Protein AF-A0A973JEE7-F1 (afdb_monomer_lite)

Foldseek 3Di:
DDWDWDWDDPPPKIKIWIWDAPDVNQKIWIWIAIRLRKIKIWIWGNPDVQKIWIWIWIDDRPGDIDTPFTWIWRDDPPDPIDIDTPPDDDDPVRVVLVVCVVPDDDDPPDDPDPPDPDDD

Sequence (120 aa):
MLWTVLDISDGTAFWRVRTQLIDGLKSLMTHSVESDGSEEIIHQTEISPQCWHTIRTLKQAGKSWAVVMNNVTNDQPGQPVGNHNFCGNWSLVQMKAFGDIGQDRTWPSGPAQLTGRSGL

Structure (mmCIF, N/CA/C/O backbone):
data_AF-A0A973JEE7-F1
#
_entry.id   AF-A0A973JEE7-F1
#
loop_
_atom_site.group_PDB
_atom_site.id
_atom_site.type_symbol
_atom_site.label_atom_id
_atom_site.label_alt_id
_atom_site.label_comp_id
_atom_site.label_asym_id
_atom_site.label_entity_id
_atom_site.label_seq_id
_atom_site.pdbx_PDB_ins_code
_atom_site.Cartn_x
_atom_site.Cartn_y
_atom_site.Cartn_z
_atom_site.occupancy
_atom_site.B_iso_or_equiv
_atom_site.auth_seq_id
_atom_site.auth_comp_id
_atom_site.auth_asym_id
_atom_site.auth_atom_id
_atom_site.pdbx_PDB_model_num
ATOM 1 N N . MET A 1 1 ? 2.039 -18.180 2.266 1.00 62.41 1 MET A N 1
ATOM 2 C CA . MET A 1 1 ? 1.810 -16.721 2.231 1.00 62.41 1 MET A CA 1
ATOM 3 C C . MET A 1 1 ? 1.955 -16.204 3.655 1.00 62.41 1 MET A C 1
ATOM 5 O O . MET A 1 1 ? 1.245 -16.712 4.512 1.00 62.41 1 MET A O 1
ATOM 9 N N . LEU A 1 2 ? 2.924 -15.324 3.928 1.00 80.50 2 LEU A N 1
ATOM 10 C CA . LEU A 1 2 ? 3.269 -14.881 5.286 1.00 80.50 2 LEU A CA 1
ATOM 11 C C . LEU A 1 2 ? 2.956 -13.389 5.440 1.00 80.50 2 LEU A C 1
ATOM 13 O O . LEU A 1 2 ? 3.333 -12.596 4.581 1.00 80.50 2 LEU A O 1
ATOM 17 N N . TRP A 1 3 ? 2.283 -13.038 6.531 1.00 88.31 3 TRP A N 1
ATOM 18 C CA . TRP A 1 3 ? 2.053 -11.658 6.946 1.00 88.31 3 TRP A CA 1
ATOM 19 C C . TRP A 1 3 ? 2.930 -11.346 8.150 1.00 88.31 3 TRP A C 1
ATOM 21 O O . TRP A 1 3 ? 2.968 -12.125 9.102 1.00 88.31 3 TRP A O 1
ATOM 31 N N . THR A 1 4 ? 3.573 -10.186 8.130 1.00 93.75 4 THR A N 1
ATOM 32 C CA . THR A 1 4 ? 4.130 -9.580 9.339 1.00 93.75 4 THR A CA 1
ATOM 33 C C . THR A 1 4 ? 3.036 -8.743 9.983 1.00 93.75 4 THR A C 1
ATOM 35 O O . THR A 1 4 ? 2.390 -7.951 9.300 1.00 93.75 4 THR A O 1
ATOM 38 N N . VAL A 1 5 ? 2.803 -8.927 11.281 1.00 95.88 5 VAL A N 1
ATOM 39 C CA . VAL A 1 5 ? 1.768 -8.202 12.028 1.00 95.88 5 VAL A CA 1
ATOM 40 C C . VAL A 1 5 ? 2.427 -7.425 13.158 1.00 95.88 5 VAL A C 1
ATOM 42 O O . VAL A 1 5 ? 3.229 -7.984 13.904 1.00 95.88 5 VAL A O 1
ATOM 45 N N . LEU A 1 6 ? 2.077 -6.147 13.273 1.00 96.56 6 LEU A N 1
ATOM 46 C CA . LEU A 1 6 ? 2.504 -5.249 14.335 1.00 96.56 6 LEU A CA 1
ATOM 47 C C . LEU A 1 6 ? 1.269 -4.607 14.969 1.00 96.56 6 LEU A C 1
ATOM 49 O O . LEU A 1 6 ? 0.487 -3.949 14.284 1.00 96.56 6 LEU A O 1
ATOM 53 N N . ASP A 1 7 ? 1.126 -4.784 16.279 1.00 96.25 7 ASP A N 1
ATOM 54 C CA . ASP A 1 7 ? 0.115 -4.104 17.084 1.00 96.25 7 ASP A CA 1
ATOM 55 C C . ASP A 1 7 ? 0.773 -2.925 17.813 1.00 96.25 7 ASP A C 1
ATOM 57 O O . ASP A 1 7 ? 1.786 -3.088 18.494 1.00 96.25 7 ASP A O 1
ATOM 61 N N . ILE A 1 8 ? 0.207 -1.732 17.645 1.00 95.19 8 ILE A N 1
ATOM 62 C CA . ILE A 1 8 ? 0.674 -0.468 18.220 1.00 95.19 8 ILE A CA 1
ATOM 63 C C . ILE A 1 8 ? -0.455 0.081 19.091 1.00 95.19 8 ILE A C 1
ATOM 65 O O . ILE A 1 8 ? -1.613 0.068 18.681 1.00 95.19 8 ILE A O 1
ATOM 69 N N . SER A 1 9 ? -0.147 0.583 20.282 1.00 94.81 9 SER A N 1
ATOM 70 C CA . SER A 1 9 ? -1.115 1.299 21.117 1.00 94.81 9 SER A CA 1
ATOM 71 C C . SER A 1 9 ? -0.414 2.380 21.923 1.00 94.81 9 SER A C 1
ATOM 73 O O . SER A 1 9 ? 0.738 2.212 22.322 1.00 94.81 9 SER A O 1
ATOM 75 N N . ASP A 1 10 ? -1.126 3.473 22.173 1.00 93.38 10 ASP A N 1
ATOM 76 C CA . ASP A 1 10 ? -0.712 4.555 23.070 1.00 93.38 10 ASP A CA 1
ATOM 77 C C . ASP A 1 10 ? -1.490 4.545 24.406 1.00 93.38 10 ASP A C 1
ATOM 79 O O . ASP A 1 10 ? -1.385 5.477 25.201 1.00 93.38 10 ASP A O 1
ATOM 83 N N . GLY A 1 11 ? -2.282 3.493 24.661 1.00 91.38 11 GLY A N 1
ATOM 84 C CA . GLY A 1 11 ? -3.159 3.368 25.829 1.00 91.38 11 GLY A CA 1
ATOM 85 C C . GLY A 1 11 ? -4.557 3.973 25.656 1.00 91.38 11 GLY A C 1
ATOM 86 O O . GLY A 1 11 ? -5.437 3.670 26.458 1.00 91.38 11 GLY A O 1
ATOM 87 N N . THR A 1 12 ? -4.789 4.773 24.611 1.00 92.19 12 THR A N 1
ATOM 88 C CA . THR A 1 12 ? -6.099 5.366 24.281 1.00 92.19 12 THR A CA 1
ATOM 89 C C . THR A 1 12 ? -6.644 4.816 22.965 1.00 92.19 12 THR A C 1
ATOM 91 O O . THR A 1 12 ? -7.821 4.476 22.868 1.00 92.19 12 THR A O 1
ATOM 94 N N . ALA A 1 13 ? -5.777 4.690 21.967 1.00 91.44 13 ALA A N 1
ATOM 95 C CA . ALA A 1 13 ? -6.059 4.125 20.661 1.00 91.44 13 ALA A CA 1
ATOM 96 C C . ALA A 1 13 ? -5.168 2.905 20.394 1.00 91.44 13 ALA A C 1
ATOM 98 O O . ALA A 1 13 ? -4.176 2.638 21.086 1.00 91.44 13 ALA A O 1
ATOM 99 N N . PHE A 1 14 ? -5.546 2.135 19.380 1.00 94.12 14 PHE A N 1
ATOM 100 C CA . PHE A 1 14 ? -4.724 1.048 18.870 1.00 94.12 14 PHE A CA 1
ATOM 101 C C . PHE A 1 14 ? -4.722 1.048 17.347 1.00 94.12 14 PHE A C 1
ATOM 103 O O . PHE A 1 14 ? -5.698 1.436 16.705 1.00 94.12 14 PHE A O 1
ATOM 110 N N . TRP A 1 15 ? -3.630 0.540 16.791 1.00 94.81 15 TRP A N 1
ATOM 111 C CA . TRP A 1 15 ? -3.450 0.297 15.372 1.00 94.81 15 TRP A CA 1
ATOM 112 C C . TRP A 1 15 ? -2.920 -1.112 15.189 1.00 94.81 15 TRP A C 1
ATOM 114 O O . TRP A 1 15 ? -1.939 -1.506 15.817 1.00 94.81 15 TRP A O 1
ATOM 124 N N . ARG A 1 16 ? -3.544 -1.870 14.296 1.00 96.38 16 ARG A N 1
ATOM 125 C CA . ARG A 1 16 ? -3.003 -3.140 13.820 1.00 96.38 16 ARG A CA 1
ATOM 126 C C . ARG A 1 16 ? -2.525 -2.954 12.399 1.00 96.38 16 ARG A C 1
ATOM 128 O O . ARG A 1 16 ? -3.341 -2.739 11.507 1.00 96.38 16 ARG A O 1
ATOM 135 N N . VAL A 1 17 ? -1.223 -3.082 12.189 1.00 95.94 17 VAL A N 1
ATOM 136 C CA . VAL A 1 17 ? -0.592 -2.993 10.875 1.00 95.94 17 VAL A CA 1
ATOM 137 C C . VAL A 1 17 ? -0.192 -4.391 10.430 1.00 95.94 17 VAL A C 1
ATOM 139 O O . VAL A 1 17 ? 0.495 -5.120 11.142 1.00 95.94 17 VAL A O 1
ATOM 142 N N . ARG A 1 18 ? -0.638 -4.781 9.241 1.00 96.31 18 ARG A N 1
ATOM 143 C CA . ARG A 1 18 ? -0.268 -6.033 8.587 1.00 96.31 18 ARG A CA 1
ATOM 144 C C . ARG A 1 18 ? 0.480 -5.700 7.315 1.00 96.31 18 ARG A C 1
ATOM 146 O O . ARG A 1 18 ? -0.022 -4.936 6.499 1.00 96.31 18 ARG A O 1
ATOM 153 N N . THR A 1 19 ? 1.638 -6.306 7.123 1.00 94.25 19 THR A N 1
ATOM 154 C CA . THR A 1 19 ? 2.458 -6.098 5.935 1.00 94.25 19 THR A CA 1
ATOM 155 C C . THR A 1 19 ? 2.739 -7.428 5.258 1.00 94.25 19 THR A C 1
ATOM 157 O O . THR A 1 19 ? 3.099 -8.409 5.912 1.00 94.25 19 THR A O 1
ATOM 160 N N . GLN A 1 20 ? 2.595 -7.453 3.940 1.00 93.44 20 GLN A N 1
ATOM 161 C CA . GLN A 1 20 ? 2.895 -8.598 3.101 1.00 93.44 20 GLN A CA 1
ATOM 162 C C . GLN A 1 20 ? 3.822 -8.185 1.966 1.00 93.44 20 GLN A C 1
ATOM 164 O O . GLN A 1 20 ? 3.510 -7.280 1.198 1.00 93.44 20 GLN A O 1
ATOM 169 N N . LEU A 1 21 ? 4.926 -8.913 1.829 1.00 89.94 21 LEU A N 1
ATOM 170 C CA . LEU A 1 21 ? 5.791 -8.863 0.656 1.00 89.94 21 LEU A CA 1
ATOM 171 C C . LEU A 1 21 ? 5.413 -10.002 -0.294 1.00 89.94 21 LEU A C 1
ATOM 173 O O . LEU A 1 21 ? 5.209 -11.142 0.132 1.00 89.94 21 LEU A O 1
ATOM 177 N N . ILE A 1 22 ? 5.313 -9.684 -1.578 1.00 86.06 22 ILE A N 1
ATOM 178 C CA . ILE A 1 22 ? 4.905 -10.586 -2.655 1.00 86.06 22 ILE A CA 1
ATOM 179 C C . ILE A 1 22 ? 5.938 -10.466 -3.789 1.00 86.06 22 ILE A C 1
ATOM 181 O O . ILE A 1 22 ? 6.660 -9.469 -3.889 1.00 86.06 22 ILE A O 1
ATOM 185 N N . ASP A 1 23 ? 6.064 -11.517 -4.600 1.00 83.69 23 ASP A N 1
ATOM 186 C CA . ASP A 1 23 ? 6.857 -11.530 -5.837 1.00 83.69 23 ASP A CA 1
ATOM 187 C C . ASP A 1 23 ? 8.318 -11.081 -5.678 1.00 83.69 23 ASP A C 1
ATOM 189 O O . ASP A 1 23 ? 8.854 -10.325 -6.485 1.00 83.69 23 ASP A O 1
ATOM 193 N N . GLY A 1 24 ? 8.989 -11.537 -4.616 1.00 80.44 24 GLY A N 1
ATOM 194 C CA . GLY A 1 24 ? 10.415 -11.259 -4.418 1.00 80.44 24 GLY A CA 1
ATOM 195 C C . GLY A 1 24 ? 10.723 -9.773 -4.207 1.00 80.44 24 GLY A C 1
ATOM 196 O O . GLY A 1 24 ? 11.704 -9.282 -4.754 1.00 80.44 24 GLY A O 1
ATOM 197 N N . LEU A 1 25 ? 9.900 -9.087 -3.400 1.00 81.81 25 LEU A N 1
ATOM 198 C CA . LEU A 1 25 ? 9.974 -7.650 -3.066 1.00 81.81 25 LEU A CA 1
ATOM 199 C C . LEU A 1 25 ? 9.432 -6.703 -4.143 1.00 81.81 25 LEU A C 1
ATOM 201 O O . LEU A 1 25 ? 9.484 -5.489 -3.966 1.00 81.81 25 LEU A O 1
ATOM 205 N N . LYS A 1 26 ? 8.871 -7.240 -5.229 1.00 88.00 26 LYS A N 1
ATOM 206 C CA . LYS A 1 26 ? 8.265 -6.437 -6.297 1.00 88.00 26 LYS A CA 1
ATOM 207 C C . LYS A 1 26 ? 6.835 -6.020 -6.015 1.00 88.00 26 LYS A C 1
ATOM 209 O O . LYS A 1 26 ? 6.292 -5.194 -6.736 1.00 88.00 26 LYS A O 1
ATOM 214 N N . SER A 1 27 ? 6.207 -6.560 -4.978 1.00 90.69 27 SER A N 1
ATOM 215 C CA . SER A 1 27 ? 4.919 -6.063 -4.522 1.00 90.69 27 SER A CA 1
ATOM 216 C C . SER A 1 27 ? 4.830 -6.081 -3.000 1.00 90.69 27 SER A C 1
ATOM 218 O O . SER A 1 27 ? 5.345 -6.980 -2.333 1.00 90.69 27 SER A O 1
ATOM 220 N N . LEU A 1 28 ? 4.206 -5.046 -2.451 1.00 93.62 28 LEU A N 1
ATOM 221 C CA . LEU A 1 28 ? 4.042 -4.802 -1.026 1.00 93.62 28 LEU A CA 1
ATOM 222 C C . LEU A 1 28 ? 2.590 -4.419 -0.763 1.00 93.62 28 LEU A C 1
ATOM 224 O O . LEU A 1 28 ? 2.071 -3.491 -1.379 1.00 93.62 28 LEU A O 1
ATOM 228 N N . MET A 1 29 ? 1.949 -5.091 0.184 1.00 95.19 29 MET A N 1
ATOM 229 C CA . MET A 1 29 ? 0.642 -4.698 0.695 1.00 95.19 29 MET A CA 1
ATOM 230 C C . MET A 1 29 ? 0.748 -4.386 2.182 1.00 95.19 29 MET A C 1
ATOM 232 O O . MET A 1 29 ? 1.212 -5.218 2.959 1.00 95.19 29 MET A O 1
ATOM 236 N N . THR A 1 30 ? 0.278 -3.210 2.577 1.00 96.00 30 THR A N 1
ATOM 237 C CA . THR A 1 30 ? 0.116 -2.814 3.975 1.00 96.00 30 THR A CA 1
ATOM 238 C C . THR A 1 30 ? -1.366 -2.612 4.253 1.00 96.00 30 THR A C 1
ATOM 240 O O . THR A 1 30 ? -2.026 -1.882 3.522 1.00 96.00 30 THR A O 1
ATOM 243 N N . HIS A 1 31 ? -1.887 -3.245 5.301 1.00 96.56 31 HIS A N 1
ATOM 244 C CA . HIS A 1 31 ? -3.249 -3.068 5.806 1.00 96.56 31 HIS A CA 1
ATOM 245 C C . HIS A 1 31 ? -3.188 -2.580 7.248 1.00 96.56 31 HIS A C 1
ATOM 247 O O . HIS A 1 31 ? -2.706 -3.304 8.120 1.00 96.56 31 HIS A O 1
ATOM 253 N N . SER A 1 32 ? -3.675 -1.373 7.502 1.00 96.44 32 SER A N 1
ATOM 254 C CA . SER A 1 32 ? -3.829 -0.817 8.842 1.00 96.44 32 SER A CA 1
ATOM 255 C C . SER A 1 32 ? -5.300 -0.812 9.256 1.00 96.44 32 SER A C 1
ATOM 257 O O . SER A 1 32 ? -6.196 -0.561 8.451 1.00 96.44 32 SER A O 1
ATOM 259 N N . VAL A 1 33 ? -5.544 -1.122 10.529 1.00 96.44 33 VAL A N 1
ATOM 260 C CA . VAL A 1 33 ? -6.858 -1.044 11.177 1.00 96.44 33 VAL A CA 1
ATOM 261 C C . VAL A 1 33 ? -6.714 -0.225 12.446 1.00 96.44 33 VAL A C 1
ATOM 263 O O . VAL A 1 33 ? -5.857 -0.541 13.272 1.00 96.44 33 VAL A O 1
ATOM 266 N N . GLU A 1 34 ? -7.552 0.791 12.599 1.00 96.00 34 GLU A N 1
ATOM 267 C CA . GLU A 1 34 ? -7.572 1.691 13.751 1.00 96.00 34 GLU A CA 1
ATOM 268 C C . GLU A 1 34 ? -8.654 1.293 14.765 1.00 96.00 34 GLU A C 1
ATOM 270 O O . GLU A 1 34 ? -9.592 0.548 14.460 1.00 96.00 34 GLU A O 1
ATOM 275 N N . SER A 1 35 ? -8.547 1.812 15.988 1.00 95.12 35 SER A N 1
ATOM 276 C CA . SER A 1 35 ? -9.473 1.509 17.083 1.00 95.12 35 SER A CA 1
ATOM 277 C C . SER A 1 35 ? -10.912 1.973 16.861 1.00 95.12 35 SER A C 1
ATOM 279 O O . SER A 1 35 ? -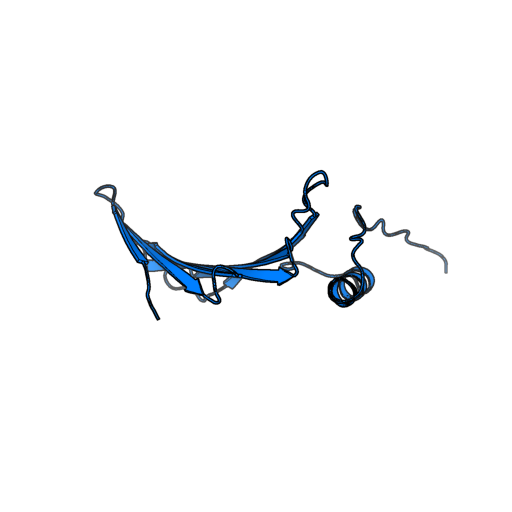11.828 1.414 17.459 1.00 95.12 35 SER A O 1
ATOM 281 N N . ASP A 1 36 ? -11.125 2.977 16.011 1.00 94.25 36 ASP A N 1
ATOM 282 C CA . ASP A 1 36 ? -12.457 3.456 15.625 1.00 94.25 36 ASP A CA 1
ATOM 283 C C . ASP A 1 36 ? -13.121 2.573 14.546 1.00 94.25 36 ASP A C 1
ATOM 285 O O . ASP A 1 36 ? -14.282 2.785 14.195 1.00 94.25 36 ASP A O 1
ATOM 289 N N . GLY A 1 37 ? -12.404 1.566 14.031 1.00 92.88 37 GLY A N 1
ATOM 290 C CA . GLY A 1 37 ? -12.847 0.690 12.949 1.00 92.88 37 GLY A CA 1
ATOM 291 C C . GLY A 1 37 ? -12.576 1.235 11.545 1.00 92.88 37 GLY A C 1
ATOM 292 O O . GLY A 1 37 ? -13.037 0.633 10.571 1.00 92.88 37 GLY A O 1
ATOM 293 N N . SER A 1 38 ? -11.854 2.352 11.424 1.00 93.69 38 SER A N 1
ATOM 294 C CA . SER A 1 38 ? -11.306 2.819 10.156 1.00 93.69 38 SER A CA 1
ATOM 295 C C . SER A 1 38 ? -10.184 1.888 9.689 1.00 93.69 38 SER A C 1
ATOM 297 O O . SER A 1 38 ? -9.455 1.291 10.484 1.00 93.69 38 SER A O 1
ATOM 299 N N . GLU A 1 39 ? -10.066 1.730 8.377 1.00 97.06 39 GLU A N 1
ATOM 300 C CA . GLU A 1 39 ? -9.110 0.825 7.752 1.00 97.06 39 GLU A CA 1
ATOM 301 C C . GLU A 1 39 ? -8.469 1.472 6.528 1.00 97.06 39 GLU A C 1
ATOM 303 O O . GLU A 1 39 ? -9.124 2.191 5.769 1.00 97.06 39 GLU A O 1
ATOM 308 N N . GLU A 1 40 ? -7.206 1.151 6.284 1.00 95.81 40 GLU A N 1
ATOM 309 C CA . GLU A 1 40 ? -6.479 1.575 5.097 1.00 95.81 40 GLU A CA 1
ATOM 310 C C . GLU A 1 40 ? -5.690 0.410 4.508 1.00 95.81 40 GLU A C 1
ATOM 312 O O . GLU A 1 40 ? -5.061 -0.367 5.223 1.00 95.81 40 GLU A O 1
ATOM 317 N N . ILE A 1 41 ? -5.713 0.298 3.181 1.00 95.94 41 ILE A N 1
ATOM 318 C CA . ILE A 1 41 ? -4.872 -0.637 2.439 1.00 95.94 41 ILE A CA 1
ATOM 319 C C . ILE A 1 41 ? -4.046 0.156 1.434 1.00 95.94 41 ILE A C 1
ATOM 321 O O . ILE A 1 41 ? -4.597 0.848 0.573 1.00 95.94 41 ILE A O 1
ATOM 325 N N . ILE A 1 42 ? -2.728 0.016 1.528 1.00 94.94 42 ILE A N 1
ATOM 326 C CA . ILE A 1 42 ? -1.760 0.507 0.552 1.00 94.94 42 ILE A CA 1
ATOM 327 C C . ILE A 1 42 ? -1.192 -0.703 -0.181 1.00 94.94 42 ILE A C 1
ATOM 329 O O . ILE A 1 42 ? -0.597 -1.582 0.439 1.00 94.94 42 ILE A O 1
ATOM 333 N N . HIS A 1 43 ? -1.357 -0.744 -1.498 1.00 94.94 43 HIS A N 1
ATOM 334 C CA . HIS A 1 43 ? -0.769 -1.760 -2.363 1.00 94.94 43 HIS A CA 1
ATOM 335 C C . HIS A 1 43 ? 0.207 -1.100 -3.327 1.00 94.94 43 HIS A C 1
ATOM 337 O O . HIS A 1 43 ? -0.163 -0.191 -4.066 1.00 94.94 43 HIS A O 1
ATOM 343 N N . GLN A 1 44 ? 1.456 -1.551 -3.301 1.00 93.56 44 GLN A N 1
ATOM 344 C CA . GLN A 1 44 ? 2.529 -1.087 -4.167 1.00 93.56 44 GLN A CA 1
ATOM 345 C C . GLN A 1 44 ? 3.033 -2.247 -5.017 1.00 93.56 44 GLN A C 1
ATOM 347 O O . GLN A 1 44 ? 3.229 -3.348 -4.507 1.00 93.56 44 GLN A O 1
ATOM 352 N N . THR A 1 45 ? 3.240 -2.010 -6.307 1.00 93.75 45 THR A N 1
ATOM 353 C CA . THR A 1 45 ? 3.729 -3.016 -7.253 1.00 93.75 45 THR A CA 1
ATOM 354 C C . THR A 1 45 ? 4.728 -2.383 -8.211 1.00 93.75 45 THR A C 1
ATOM 356 O O . THR A 1 45 ? 4.441 -1.351 -8.813 1.00 93.75 45 THR A O 1
ATOM 359 N N . GLU A 1 46 ? 5.895 -2.998 -8.365 1.00 90.75 46 GLU A N 1
ATOM 360 C CA . GLU A 1 46 ? 6.867 -2.653 -9.395 1.00 90.75 46 GLU A CA 1
ATOM 361 C C . GLU A 1 46 ? 6.328 -3.127 -10.750 1.00 90.75 46 GLU A C 1
ATOM 363 O O . GLU A 1 46 ? 6.203 -4.326 -11.001 1.00 90.75 46 GLU A O 1
ATOM 368 N N . ILE A 1 47 ? 5.987 -2.183 -11.626 1.00 88.19 47 ILE A N 1
ATOM 369 C CA . ILE A 1 47 ? 5.448 -2.473 -12.966 1.00 88.19 47 ILE A CA 1
ATOM 370 C C . ILE A 1 47 ? 6.544 -2.502 -14.038 1.00 88.19 47 ILE A C 1
ATOM 372 O O . ILE A 1 47 ? 6.402 -3.155 -15.069 1.00 88.19 47 ILE A O 1
ATOM 376 N N . SER A 1 48 ? 7.662 -1.829 -13.778 1.00 85.25 48 SER A N 1
ATOM 377 C CA . SER A 1 48 ? 8.914 -1.914 -14.531 1.00 85.25 48 SER A CA 1
ATOM 378 C C . SER A 1 48 ? 10.062 -1.496 -13.605 1.00 85.25 48 SER A C 1
ATOM 380 O O . SER A 1 48 ? 9.784 -0.889 -12.572 1.00 85.25 48 SER A O 1
ATOM 382 N N . PRO A 1 49 ? 11.341 -1.756 -13.942 1.00 85.31 49 PRO A N 1
ATOM 383 C CA . PRO A 1 49 ? 12.457 -1.343 -13.092 1.00 85.31 49 PRO A CA 1
ATOM 384 C C . PRO A 1 49 ? 12.341 0.132 -12.691 1.00 85.31 49 PRO A C 1
ATOM 386 O O . PRO A 1 49 ? 12.196 0.980 -13.572 1.00 85.31 49 PRO A O 1
ATOM 389 N N . GLN A 1 50 ? 12.386 0.409 -11.382 1.00 82.88 50 GLN A N 1
ATOM 390 C CA . GLN A 1 50 ? 12.283 1.763 -10.797 1.00 82.88 50 GLN A CA 1
ATOM 391 C C . GLN A 1 50 ? 10.928 2.471 -11.003 1.00 82.88 50 GLN A C 1
ATOM 393 O O . GLN A 1 50 ? 10.796 3.657 -10.702 1.00 82.88 50 GLN A O 1
ATOM 398 N N . CYS A 1 51 ? 9.903 1.754 -11.468 1.00 84.75 51 CYS A N 1
ATOM 399 C CA . CYS A 1 51 ? 8.561 2.279 -11.683 1.00 84.75 51 CYS A CA 1
ATOM 400 C C . CYS A 1 51 ? 7.546 1.530 -10.819 1.00 84.75 51 CYS A C 1
ATOM 402 O O . CYS A 1 51 ? 7.342 0.323 -10.970 1.00 84.75 51 CYS A O 1
ATOM 404 N N . TRP A 1 52 ? 6.888 2.263 -9.929 1.00 89.06 52 TRP A N 1
ATOM 405 C CA . TRP A 1 52 ? 6.006 1.720 -8.907 1.00 89.06 52 TRP A CA 1
ATOM 406 C C . TRP A 1 52 ? 4.588 2.231 -9.088 1.00 89.06 52 TRP A C 1
ATOM 408 O O . TRP A 1 52 ? 4.336 3.434 -9.055 1.00 89.06 52 TRP A O 1
ATOM 418 N N . HIS A 1 53 ? 3.643 1.309 -9.208 1.00 91.00 53 HIS A N 1
ATOM 419 C CA . HIS A 1 53 ? 2.222 1.591 -9.096 1.00 91.00 53 HIS A CA 1
ATOM 420 C C . HIS A 1 53 ? 1.798 1.477 -7.632 1.00 91.00 53 HIS A C 1
ATOM 422 O O . HIS A 1 53 ? 2.055 0.462 -6.996 1.00 91.00 53 HIS A O 1
ATOM 428 N N . THR A 1 54 ? 1.184 2.519 -7.082 1.00 91.38 54 THR A N 1
ATOM 429 C CA . THR A 1 54 ? 0.718 2.596 -5.694 1.00 91.38 54 THR A CA 1
ATOM 430 C C . THR A 1 54 ? -0.772 2.913 -5.664 1.00 91.38 54 THR A C 1
ATOM 432 O O . THR A 1 54 ? -1.196 3.961 -6.144 1.00 91.38 54 THR A O 1
ATOM 435 N N . ILE A 1 55 ? -1.570 2.045 -5.051 1.00 93.75 55 ILE A N 1
ATOM 436 C CA . ILE A 1 55 ? -2.986 2.280 -4.767 1.00 93.75 55 ILE A CA 1
ATOM 437 C C . ILE A 1 55 ? -3.157 2.403 -3.256 1.00 93.75 55 ILE A C 1
ATOM 439 O O . ILE A 1 55 ? -2.699 1.547 -2.504 1.00 93.75 55 ILE A O 1
ATOM 443 N N . ARG A 1 56 ? -3.860 3.444 -2.813 1.00 92.94 56 ARG A N 1
ATOM 444 C CA . ARG A 1 56 ? -4.297 3.626 -1.428 1.00 92.94 56 ARG A CA 1
ATOM 445 C C . ARG A 1 56 ? -5.814 3.617 -1.389 1.00 92.94 56 ARG A C 1
ATOM 447 O O . ARG A 1 56 ? -6.470 4.441 -2.032 1.00 92.94 56 ARG A O 1
ATOM 454 N N . THR A 1 57 ? -6.361 2.704 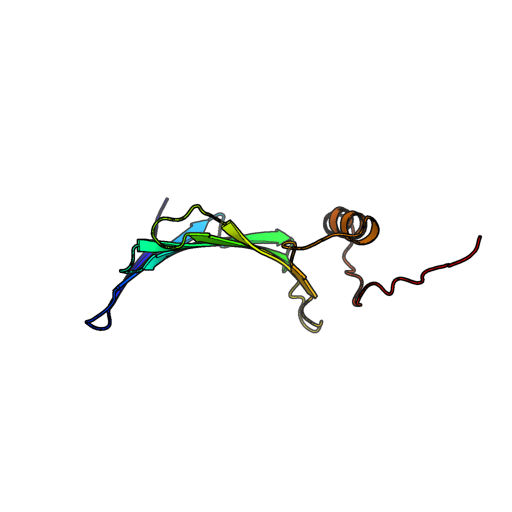-0.606 1.00 92.81 57 THR A N 1
ATOM 455 C CA . THR A 1 57 ? -7.793 2.600 -0.336 1.00 92.81 57 THR A CA 1
ATOM 456 C C . THR A 1 57 ? -8.053 2.837 1.137 1.00 92.81 57 THR A C 1
ATOM 458 O O . THR A 1 57 ? -7.306 2.362 1.985 1.00 92.81 57 THR A O 1
ATOM 461 N N . LEU A 1 58 ? -9.100 3.596 1.431 1.00 93.00 58 LEU A N 1
ATOM 462 C CA . LEU A 1 58 ? -9.490 3.978 2.779 1.00 93.00 58 LEU A CA 1
ATOM 463 C C . LEU A 1 58 ? -10.949 3.595 3.000 1.00 93.00 58 LEU A C 1
ATOM 465 O O . LEU A 1 58 ? -11.796 3.819 2.134 1.00 93.00 58 LEU A O 1
ATOM 469 N N . LYS A 1 59 ? -11.252 3.087 4.184 1.00 93.25 59 LYS A N 1
ATOM 470 C CA . LYS A 1 59 ? -12.603 2.914 4.697 1.00 93.25 59 LYS A CA 1
ATOM 471 C C . LYS A 1 59 ? -12.682 3.612 6.040 1.00 93.25 59 LYS A C 1
ATOM 473 O O . LYS A 1 59 ? -12.035 3.212 6.996 1.00 93.25 59 LYS A O 1
ATOM 478 N N . GLN A 1 60 ? -13.499 4.652 6.113 1.00 91.19 60 GLN A N 1
ATOM 479 C CA . GLN A 1 60 ? -13.833 5.271 7.393 1.00 91.19 60 GLN A CA 1
ATOM 480 C C . GLN A 1 60 ? -14.843 4.394 8.140 1.00 91.19 60 GLN A C 1
ATOM 482 O O . GLN A 1 60 ? -15.640 3.693 7.505 1.00 91.19 60 GLN A O 1
ATOM 487 N N . ALA A 1 61 ? -14.849 4.466 9.471 1.00 92.88 61 ALA A N 1
ATOM 488 C CA . ALA A 1 61 ? -15.806 3.757 10.315 1.00 92.88 61 ALA A CA 1
ATOM 489 C C . ALA A 1 61 ? -17.258 3.913 9.812 1.00 92.88 61 ALA A C 1
ATOM 491 O O . ALA A 1 61 ? -17.753 5.019 9.585 1.00 92.88 61 ALA A O 1
ATOM 492 N N . GLY A 1 62 ? -17.937 2.783 9.585 1.00 88.12 62 GLY A N 1
ATOM 493 C CA . GLY A 1 62 ? -19.320 2.746 9.093 1.00 88.12 62 GLY A CA 1
ATOM 494 C C . GLY A 1 62 ? -19.527 3.181 7.634 1.00 88.12 62 GLY A C 1
ATOM 495 O O . GLY A 1 62 ? -20.671 3.272 7.192 1.00 88.12 62 GLY A O 1
ATOM 496 N N . LYS A 1 63 ? -18.460 3.445 6.869 1.00 91.56 63 LYS A N 1
ATOM 497 C CA . LYS A 1 63 ? -18.534 3.827 5.450 1.00 91.56 63 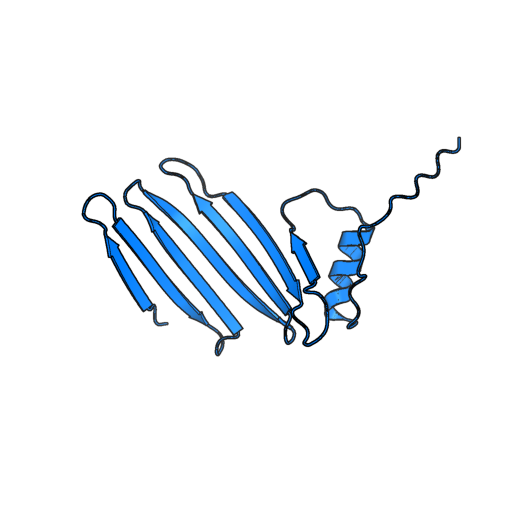LYS A CA 1
ATOM 498 C C . LYS A 1 63 ? -18.044 2.709 4.528 1.00 91.56 63 LYS A C 1
ATOM 500 O O . LYS A 1 63 ? -17.550 1.671 4.964 1.00 91.56 63 LYS A O 1
ATOM 505 N N . SER A 1 64 ? -18.219 2.928 3.227 1.00 90.31 64 SER A N 1
ATOM 506 C CA . SER A 1 64 ? -17.663 2.067 2.180 1.00 90.31 64 SER A CA 1
ATOM 507 C C . SER A 1 64 ? -16.191 2.388 1.919 1.00 90.31 64 SER A C 1
ATOM 509 O O . SER A 1 64 ? -15.719 3.480 2.237 1.00 90.31 64 SER A O 1
ATOM 511 N N . TRP A 1 65 ? -15.484 1.438 1.310 1.00 91.75 65 TRP A N 1
ATOM 512 C CA . TRP A 1 65 ? -14.130 1.651 0.808 1.00 91.75 65 TRP A CA 1
ATOM 513 C C . TRP A 1 65 ? -14.117 2.672 -0.330 1.00 91.75 65 TRP A C 1
ATOM 515 O O . TRP A 1 65 ? -14.992 2.664 -1.196 1.00 91.75 65 TRP A O 1
ATOM 525 N N . ALA A 1 66 ? -13.089 3.511 -0.354 1.00 84.44 66 ALA A N 1
ATOM 526 C CA . ALA A 1 66 ? -12.822 4.456 -1.423 1.00 84.44 66 ALA A CA 1
ATOM 527 C C . ALA A 1 66 ? -11.344 4.402 -1.813 1.00 84.44 66 ALA A C 1
ATOM 529 O O . ALA A 1 66 ? -10.466 4.336 -0.952 1.00 84.44 66 ALA A O 1
ATOM 530 N N . VAL A 1 67 ? -11.059 4.466 -3.113 1.00 87.19 67 VAL A N 1
ATOM 531 C CA . VAL A 1 67 ? -9.700 4.710 -3.607 1.00 87.19 67 VAL A CA 1
ATOM 532 C C . VAL A 1 67 ? -9.406 6.193 -3.409 1.00 87.19 67 VAL A C 1
ATOM 534 O O . VAL A 1 67 ? -10.080 7.042 -3.987 1.00 87.19 67 VAL A O 1
ATOM 537 N N . VAL A 1 68 ? -8.422 6.501 -2.568 1.00 85.94 68 VAL A N 1
ATOM 538 C CA . VAL A 1 68 ? -8.018 7.882 -2.246 1.00 85.94 68 VAL A CA 1
ATOM 539 C C . VAL A 1 68 ? -6.689 8.260 -2.893 1.00 85.94 68 VAL A C 1
ATOM 541 O O . VAL A 1 68 ? -6.344 9.436 -2.971 1.00 85.94 68 VAL A O 1
ATOM 544 N N . MET A 1 69 ? -5.944 7.265 -3.375 1.00 86.00 69 MET A N 1
ATOM 545 C CA . MET A 1 69 ? -4.767 7.455 -4.208 1.00 86.00 69 MET A CA 1
ATOM 546 C C . MET A 1 69 ? -4.656 6.294 -5.182 1.00 86.00 69 MET A C 1
ATOM 548 O O . MET A 1 69 ? -4.866 5.137 -4.825 1.00 86.00 69 MET A O 1
ATOM 552 N N . ASN A 1 70 ? -4.271 6.605 -6.403 1.00 86.06 70 ASN A N 1
ATOM 553 C CA . ASN A 1 70 ? -3.845 5.633 -7.389 1.00 86.06 70 ASN A CA 1
ATOM 554 C C . ASN A 1 70 ? -2.736 6.345 -8.144 1.00 86.06 70 ASN A C 1
ATOM 556 O O . ASN A 1 70 ? -2.974 7.447 -8.616 1.00 86.06 70 ASN A O 1
ATOM 560 N N . ASN A 1 71 ? -1.515 5.833 -8.142 1.00 86.19 71 ASN A N 1
ATOM 561 C CA . ASN A 1 71 ? -0.350 6.605 -8.540 1.00 86.19 71 ASN A CA 1
ATOM 562 C C . ASN A 1 71 ? 0.694 5.756 -9.240 1.00 86.19 71 ASN A C 1
ATOM 564 O O . ASN A 1 71 ? 0.930 4.634 -8.813 1.00 86.19 71 ASN A O 1
ATOM 568 N N . VAL A 1 72 ? 1.359 6.304 -10.250 1.00 86.75 72 VAL A N 1
ATOM 569 C CA . VAL A 1 72 ? 2.579 5.721 -10.807 1.00 86.75 72 VAL A CA 1
ATOM 570 C C . VAL A 1 72 ? 3.731 6.678 -10.555 1.00 86.75 72 VAL A C 1
ATOM 572 O O . VAL A 1 72 ? 3.698 7.834 -10.986 1.00 86.75 72 VAL A O 1
ATOM 575 N N . THR A 1 73 ? 4.740 6.156 -9.866 1.00 85.75 73 THR A N 1
ATOM 576 C CA . THR A 1 73 ? 5.977 6.853 -9.540 1.00 85.75 73 THR A CA 1
ATOM 577 C C . THR A 1 73 ? 7.119 6.234 -10.326 1.00 85.75 73 THR A C 1
ATOM 579 O O . THR A 1 73 ? 7.337 5.029 -10.239 1.00 85.75 73 THR A O 1
ATOM 582 N N . ASN A 1 74 ? 7.870 7.056 -11.053 1.00 84.12 74 ASN A N 1
ATOM 583 C CA . ASN A 1 74 ? 9.114 6.664 -11.703 1.00 8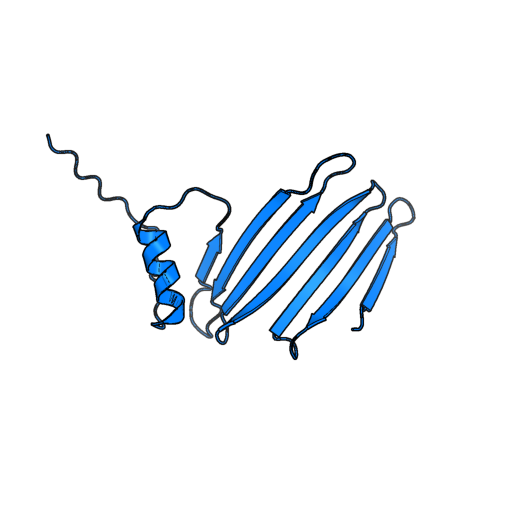4.12 74 ASN A CA 1
ATOM 584 C C . ASN A 1 74 ? 10.285 7.327 -10.966 1.00 84.12 74 ASN A C 1
ATOM 586 O O . ASN A 1 74 ? 10.434 8.551 -11.012 1.00 84.12 74 ASN A O 1
ATOM 590 N N . ASP A 1 75 ? 11.077 6.518 -10.267 1.00 79.38 75 ASP A N 1
ATOM 591 C CA . ASP A 1 75 ? 12.180 6.958 -9.408 1.00 79.38 75 ASP A CA 1
ATOM 592 C C . ASP A 1 75 ? 13.527 6.569 -10.031 1.00 79.38 75 ASP A C 1
ATOM 594 O O . ASP A 1 75 ? 14.198 5.618 -9.620 1.00 79.38 75 ASP A O 1
ATOM 598 N N . GLN A 1 76 ? 13.888 7.275 -11.106 1.00 78.25 76 GLN A N 1
ATOM 599 C CA . GLN A 1 76 ? 15.159 7.061 -11.793 1.00 78.25 76 GLN A CA 1
ATOM 600 C C . GLN A 1 76 ? 16.284 7.850 -11.112 1.00 78.25 76 GLN A C 1
ATOM 602 O O . GLN A 1 76 ? 16.147 9.060 -10.906 1.00 78.25 76 GLN A O 1
ATOM 607 N N . PRO A 1 77 ? 17.442 7.220 -10.837 1.00 78.06 77 PRO A N 1
ATOM 608 C CA . PRO A 1 77 ? 18.587 7.904 -10.252 1.00 78.06 77 PRO A CA 1
ATOM 609 C C . PRO A 1 77 ? 18.997 9.144 -11.055 1.00 78.06 77 PRO A C 1
ATOM 611 O O . PRO A 1 77 ? 19.249 9.071 -12.258 1.00 78.06 77 PRO A O 1
ATOM 614 N N . GLY A 1 78 ? 19.099 10.287 -10.376 1.00 75.12 78 GLY A N 1
ATOM 615 C CA . GLY A 1 78 ? 19.538 11.547 -10.984 1.00 75.12 78 GLY A CA 1
ATOM 616 C C . GLY A 1 78 ? 18.480 12.269 -11.825 1.00 75.12 78 GLY A C 1
ATOM 617 O O . GLY A 1 78 ? 18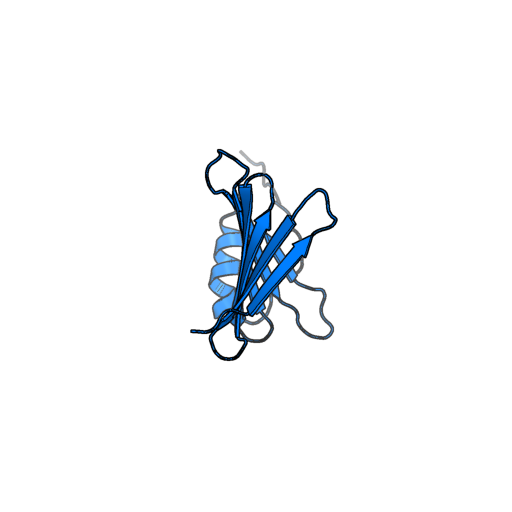.807 13.288 -12.431 1.00 75.12 78 GLY A O 1
ATOM 618 N N . GLN A 1 79 ? 17.235 11.786 -11.855 1.00 73.31 79 GLN A N 1
ATOM 619 C CA . GLN A 1 79 ? 16.097 12.481 -12.459 1.00 73.31 79 GLN A CA 1
ATOM 620 C C . GLN A 1 79 ? 15.124 12.959 -11.372 1.00 73.31 79 GLN A C 1
ATOM 622 O O . GLN A 1 79 ? 15.044 12.349 -10.304 1.00 73.31 79 GLN A O 1
ATOM 627 N N . PRO A 1 80 ? 14.362 14.042 -11.606 1.00 73.50 80 PRO A N 1
ATOM 628 C CA . PRO A 1 80 ? 13.231 14.373 -10.750 1.00 73.50 80 PRO A CA 1
ATOM 629 C C . PRO A 1 80 ? 12.241 13.207 -10.713 1.00 73.50 80 PRO A C 1
ATOM 631 O O . PRO A 1 80 ? 11.914 12.642 -11.758 1.00 73.50 80 PRO A O 1
ATOM 634 N N . VAL A 1 81 ? 11.737 12.878 -9.523 1.00 72.25 81 VAL A N 1
ATOM 635 C CA . VAL A 1 81 ? 10.721 11.833 -9.355 1.00 72.25 81 VAL A CA 1
ATOM 636 C C . VAL A 1 81 ? 9.479 12.210 -10.163 1.00 72.25 81 VAL A C 1
ATOM 638 O O . VAL A 1 81 ? 8.804 13.200 -9.868 1.00 72.25 81 VAL A O 1
ATOM 641 N N . GLY A 1 82 ? 9.178 11.416 -11.191 1.00 68.00 82 GLY A N 1
ATOM 642 C CA . GLY A 1 82 ? 7.938 11.538 -11.946 1.00 68.00 82 GLY A CA 1
ATOM 643 C C . GLY A 1 82 ? 6.810 10.912 -11.138 1.00 68.00 82 GLY A C 1
ATOM 644 O O . GLY A 1 82 ? 6.899 9.740 -10.790 1.00 68.00 82 GLY A O 1
ATOM 645 N N . ASN A 1 83 ? 5.767 11.674 -10.820 1.00 71.12 83 ASN A N 1
ATOM 646 C CA . ASN A 1 83 ? 4.626 11.202 -10.038 1.00 71.12 83 ASN A CA 1
ATOM 647 C C . ASN A 1 83 ? 3.329 11.611 -10.740 1.00 71.12 83 ASN A C 1
ATOM 649 O O . ASN A 1 83 ? 3.170 12.769 -11.140 1.00 71.12 83 ASN A O 1
ATOM 653 N N . HIS A 1 84 ? 2.394 10.671 -10.872 1.00 69.25 84 HIS A N 1
ATOM 654 C CA . HIS A 1 84 ? 1.089 10.967 -11.447 1.00 69.25 84 HIS A CA 1
ATOM 655 C C . HIS A 1 84 ? -0.047 10.280 -10.700 1.00 69.25 84 HIS A C 1
ATOM 657 O O . HIS A 1 84 ? -0.084 9.056 -10.616 1.00 69.25 84 HIS A O 1
ATOM 663 N N . ASN A 1 85 ? -0.993 11.071 -10.183 1.00 73.06 85 ASN A N 1
ATOM 664 C CA . ASN A 1 85 ? -2.173 10.580 -9.477 1.00 73.06 85 ASN A CA 1
ATOM 665 C C . ASN A 1 85 ? -3.349 10.379 -10.447 1.00 73.06 85 ASN A C 1
ATOM 667 O O . ASN A 1 85 ? -3.821 11.318 -11.078 1.00 73.06 85 ASN A O 1
ATOM 671 N N . PHE A 1 86 ? -3.852 9.153 -10.510 1.00 71.75 86 PHE A N 1
ATOM 672 C CA . PHE A 1 86 ? -4.993 8.708 -11.302 1.00 71.75 86 PHE A CA 1
ATOM 673 C C . PHE A 1 86 ? -6.339 9.009 -10.628 1.00 71.75 86 PHE A C 1
ATOM 675 O O . PHE A 1 86 ? -7.381 8.831 -11.253 1.00 71.75 86 PHE A O 1
ATOM 682 N N . CYS A 1 87 ? -6.349 9.481 -9.378 1.00 65.31 87 CYS A N 1
ATOM 683 C CA . CYS A 1 87 ? -7.559 10.005 -8.745 1.00 65.31 87 CYS A CA 1
ATOM 684 C C . CYS A 1 87 ? -7.824 11.433 -9.251 1.00 65.31 87 CYS A C 1
ATOM 686 O O . CYS A 1 87 ? -7.448 12.410 -8.606 1.00 65.31 87 CYS A O 1
ATOM 688 N N . GLY A 1 88 ? -8.425 11.552 -10.438 1.00 63.88 88 GLY A N 1
ATOM 689 C CA . GLY A 1 88 ? -8.719 12.833 -11.084 1.00 63.88 88 GLY A CA 1
ATOM 690 C C . GLY A 1 88 ? -9.249 12.677 -12.511 1.00 63.88 88 GLY A C 1
ATOM 691 O O . GLY A 1 88 ? -9.407 11.563 -13.005 1.00 63.88 88 GLY A O 1
ATOM 692 N N . ASN A 1 89 ? -9.527 13.799 -13.179 1.00 57.72 89 ASN A N 1
ATOM 693 C CA . ASN A 1 89 ? -9.927 13.810 -14.589 1.00 57.72 89 ASN A CA 1
ATOM 694 C C . ASN A 1 89 ? -8.703 13.695 -15.505 1.00 57.72 89 ASN A C 1
ATOM 696 O O . ASN A 1 89 ? -7.667 14.299 -15.236 1.00 57.72 89 ASN A O 1
ATOM 700 N N . TRP A 1 90 ? -8.858 12.971 -16.612 1.00 56.88 90 TRP A N 1
ATOM 701 C CA . TRP A 1 90 ? -7.795 12.716 -17.583 1.00 56.88 90 TRP A CA 1
ATOM 702 C C . TRP A 1 90 ? -8.116 13.344 -18.931 1.00 56.88 90 TRP A C 1
ATOM 704 O O . TRP A 1 90 ? -9.224 13.203 -19.448 1.00 56.88 90 TRP A O 1
ATOM 714 N N . SER A 1 91 ? -7.119 13.979 -19.542 1.00 65.38 91 SER A N 1
ATOM 715 C CA . SER A 1 91 ? -7.151 14.234 -20.981 1.00 65.38 91 SER A CA 1
ATOM 716 C C . SER A 1 91 ? -6.761 12.970 -21.755 1.00 65.38 91 SER A C 1
ATOM 718 O O . SER A 1 91 ? -5.964 12.150 -21.292 1.00 65.38 91 SER A O 1
ATOM 720 N N . LEU A 1 92 ? -7.266 12.835 -22.982 1.00 61.91 92 LEU A N 1
ATOM 721 C CA . LEU A 1 92 ? -6.922 11.721 -23.874 1.00 61.91 92 LEU A CA 1
ATOM 722 C C . LEU A 1 92 ? -5.404 11.623 -24.139 1.00 61.91 92 LEU A C 1
ATOM 724 O O . LEU A 1 92 ? -4.869 10.529 -24.286 1.00 61.91 92 LEU A O 1
ATOM 728 N N . VAL A 1 93 ? -4.699 12.761 -24.154 1.00 71.19 93 VAL A N 1
ATOM 729 C CA . VAL A 1 93 ? -3.236 12.820 -24.324 1.00 71.19 93 VAL A CA 1
ATOM 730 C C . VAL A 1 93 ? -2.516 12.174 -23.139 1.00 71.19 93 VAL A C 1
ATOM 732 O O . VAL A 1 93 ? -1.595 11.389 -23.348 1.00 71.19 93 VAL A O 1
ATOM 735 N N . GLN A 1 94 ? -2.965 12.446 -21.909 1.00 62.00 94 GLN A N 1
ATOM 736 C CA . GLN A 1 94 ? -2.409 11.825 -20.700 1.00 62.00 94 GLN A CA 1
ATOM 737 C C . GLN A 1 94 ? -2.663 10.313 -20.684 1.00 62.00 94 GLN A C 1
ATOM 739 O O . GLN A 1 94 ? -1.761 9.550 -20.350 1.00 62.00 94 GLN A O 1
ATOM 744 N N . MET A 1 95 ? -3.849 9.867 -21.120 1.00 60.59 95 MET A N 1
ATOM 745 C CA . MET A 1 95 ? -4.159 8.434 -21.229 1.00 60.59 95 MET A CA 1
ATOM 746 C C . MET A 1 95 ? -3.259 7.727 -22.247 1.00 60.59 95 MET A C 1
ATOM 748 O O . MET A 1 95 ? -2.793 6.619 -21.990 1.00 60.59 95 MET A O 1
ATOM 752 N N . LYS A 1 96 ? -2.996 8.368 -23.392 1.00 63.12 96 LYS A N 1
ATOM 753 C CA . LYS A 1 96 ? -2.140 7.806 -24.441 1.00 63.12 96 LYS A CA 1
ATOM 754 C C . LYS A 1 96 ? -0.680 7.712 -23.993 1.00 63.12 96 LYS A C 1
ATOM 756 O O . LYS A 1 96 ? -0.106 6.635 -24.066 1.00 63.12 96 LYS A O 1
ATOM 761 N N . ALA A 1 97 ? -0.131 8.796 -23.440 1.00 63.47 97 ALA A N 1
ATOM 762 C CA . ALA A 1 97 ? 1.230 8.807 -22.903 1.00 63.47 97 ALA A CA 1
ATOM 763 C C . ALA A 1 97 ? 1.436 7.744 -21.808 1.00 63.47 97 ALA A C 1
ATOM 765 O O . ALA A 1 97 ? 2.521 7.187 -21.698 1.00 63.47 97 ALA A O 1
ATOM 766 N N . PHE A 1 98 ? 0.396 7.428 -21.026 1.00 59.12 98 PHE A N 1
ATOM 767 C CA . PHE A 1 98 ? 0.435 6.337 -20.053 1.00 59.12 98 PHE A CA 1
ATOM 768 C C . PHE A 1 98 ? 0.509 4.948 -20.703 1.00 59.12 98 PHE A C 1
ATOM 770 O O . PHE A 1 98 ? 1.315 4.124 -20.276 1.00 59.12 98 PHE A O 1
ATOM 777 N N . GLY A 1 99 ? -0.294 4.686 -21.741 1.00 59.03 99 GLY A N 1
ATOM 778 C CA . GLY A 1 99 ? -0.225 3.426 -22.494 1.00 59.03 99 GLY A CA 1
ATOM 779 C C . GLY A 1 99 ? 1.169 3.157 -23.076 1.00 59.03 99 GLY A C 1
ATOM 780 O O . GLY A 1 99 ? 1.593 2.005 -23.162 1.00 59.03 99 GLY A O 1
ATOM 781 N N . ASP A 1 100 ? 1.905 4.228 -23.373 1.00 61.28 100 ASP A N 1
ATOM 782 C CA . ASP A 1 100 ? 3.252 4.183 -23.937 1.00 61.28 100 ASP A CA 1
ATOM 783 C C . ASP A 1 100 ? 4.364 3.990 -22.874 1.00 61.28 100 ASP A C 1
ATOM 785 O O . ASP A 1 100 ? 5.493 3.663 -23.236 1.00 61.28 100 ASP A O 1
ATOM 789 N N . ILE A 1 101 ? 4.068 4.077 -21.561 1.00 54.66 101 ILE A N 1
ATOM 790 C CA . ILE A 1 101 ? 5.040 3.802 -20.468 1.00 54.66 101 ILE A CA 1
ATOM 791 C C . ILE A 1 101 ? 5.538 2.345 -20.510 1.00 54.66 101 ILE A C 1
ATOM 793 O O . ILE A 1 101 ? 6.635 2.040 -20.043 1.00 54.66 101 ILE A O 1
ATOM 797 N N . GLY A 1 102 ? 4.764 1.441 -21.118 1.00 45.19 102 GLY A N 1
ATOM 798 C CA . GLY A 1 102 ? 5.185 0.064 -21.378 1.00 45.19 102 GLY A CA 1
ATOM 799 C C . GLY A 1 102 ? 6.095 -0.111 -22.600 1.00 45.19 102 GLY A C 1
ATOM 800 O O . GLY A 1 102 ? 6.569 -1.225 -22.820 1.00 45.19 102 GLY A O 1
ATOM 801 N N . GLN A 1 103 ? 6.318 0.935 -23.407 1.00 47.53 103 GLN A N 1
ATOM 802 C CA . GLN A 1 103 ? 6.997 0.831 -24.705 1.00 47.53 103 GLN A CA 1
ATOM 803 C C . GLN A 1 103 ? 8.189 1.779 -24.897 1.00 47.53 103 GLN A C 1
ATOM 805 O O . GLN A 1 103 ? 9.081 1.414 -25.659 1.00 47.53 103 GLN A O 1
ATOM 810 N N . ASP A 1 104 ? 8.283 2.922 -24.201 1.00 39.81 104 ASP A N 1
ATOM 811 C CA . ASP A 1 104 ? 9.458 3.799 -24.332 1.00 39.81 104 ASP A CA 1
ATOM 812 C C . ASP A 1 104 ? 9.779 4.631 -23.069 1.00 39.81 104 ASP A C 1
ATOM 814 O O . ASP A 1 104 ? 8.899 5.068 -22.329 1.00 39.81 104 ASP A O 1
ATOM 818 N N . ARG A 1 105 ? 11.076 4.815 -22.785 1.00 45.28 105 ARG A N 1
ATOM 819 C CA . ARG A 1 105 ? 11.633 5.193 -21.461 1.00 45.28 105 ARG A CA 1
ATOM 820 C C . ARG A 1 105 ? 11.618 6.689 -21.110 1.00 45.28 105 ARG A C 1
ATOM 822 O O . ARG A 1 105 ? 12.304 7.086 -20.167 1.00 45.28 105 ARG A O 1
ATOM 829 N N . THR A 1 106 ? 10.872 7.538 -21.806 1.00 45.81 106 THR A N 1
ATOM 830 C CA . THR A 1 106 ? 10.890 8.989 -21.553 1.00 45.81 106 THR A CA 1
ATOM 831 C C . THR A 1 106 ? 9.508 9.507 -21.176 1.00 45.81 106 THR A C 1
ATOM 833 O O . THR A 1 106 ? 8.625 9.713 -22.002 1.00 45.81 106 THR A O 1
ATOM 836 N N . TRP A 1 107 ? 9.320 9.735 -19.876 1.00 47.31 107 TRP A N 1
ATOM 837 C CA . TRP A 1 107 ? 8.144 10.430 -19.362 1.00 47.31 107 TRP A CA 1
ATOM 838 C C . TRP A 1 107 ? 8.216 11.910 -19.777 1.00 47.31 107 TRP A C 1
ATOM 840 O O . TRP A 1 107 ? 9.271 12.525 -19.588 1.00 47.31 107 TRP A O 1
ATOM 850 N N . PRO A 1 108 ? 7.150 12.525 -20.319 1.00 43.97 108 PRO A N 1
ATOM 851 C CA . PRO A 1 108 ? 7.152 13.960 -20.568 1.00 43.97 108 PRO A CA 1
ATOM 852 C C . PRO A 1 108 ? 7.135 14.703 -19.226 1.00 43.97 108 PRO A C 1
ATOM 854 O O . PRO A 1 108 ? 6.127 14.748 -18.523 1.00 43.97 108 PRO A O 1
ATOM 857 N N . SER A 1 109 ? 8.270 15.289 -18.852 1.00 40.91 109 SER A N 1
ATOM 858 C CA . SER A 1 109 ? 8.392 16.161 -17.688 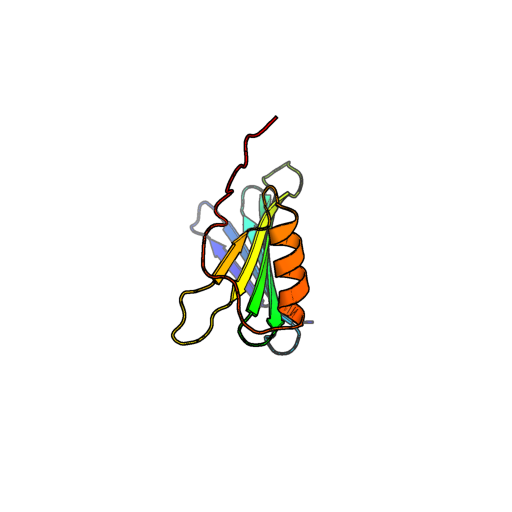1.00 40.91 109 SER A CA 1
ATOM 859 C C . SER A 1 109 ? 7.750 17.521 -17.981 1.00 40.91 109 SER A C 1
ATOM 861 O O . SER A 1 109 ? 8.375 18.437 -18.507 1.00 40.91 109 SER A O 1
ATOM 863 N N . GLY A 1 110 ? 6.472 17.670 -17.636 1.00 41.72 110 GLY A N 1
ATOM 864 C CA . GLY A 1 110 ? 5.820 18.979 -17.608 1.00 41.72 110 GLY A CA 1
ATOM 865 C C . GLY A 1 110 ? 4.304 18.907 -17.421 1.00 41.72 110 GLY A C 1
ATOM 866 O O . GLY A 1 110 ? 3.677 17.940 -17.855 1.00 41.72 110 GLY A O 1
ATOM 867 N N . PRO A 1 111 ? 3.676 19.918 -16.790 1.00 36.34 111 PRO A N 1
ATOM 868 C CA . PRO A 1 111 ? 2.227 20.049 -16.837 1.00 36.34 111 PRO A CA 1
ATOM 869 C C . PRO A 1 111 ? 1.807 20.217 -18.300 1.00 36.34 111 PRO A C 1
ATOM 871 O O . PRO A 1 111 ? 2.347 21.065 -19.011 1.00 36.34 111 PRO A O 1
ATOM 874 N N . ALA A 1 112 ? 0.851 19.407 -18.755 1.00 42.09 112 ALA A N 1
ATOM 875 C CA . ALA A 1 112 ? 0.263 19.559 -20.078 1.00 42.09 112 ALA A CA 1
ATOM 876 C C . ALA A 1 112 ? -0.326 20.975 -20.198 1.00 42.09 112 ALA A C 1
ATOM 878 O O . ALA A 1 112 ? -1.363 21.279 -19.608 1.00 42.09 112 ALA A O 1
ATOM 879 N N . GLN A 1 113 ? 0.349 21.862 -20.932 1.00 33.72 113 GLN A N 1
ATOM 880 C CA . GLN A 1 113 ? -0.218 23.157 -21.279 1.00 33.72 113 GLN A CA 1
ATOM 881 C C . GLN A 1 113 ? -1.315 22.926 -22.317 1.00 33.72 113 GLN A C 1
ATOM 883 O O . GLN A 1 113 ? -1.049 22.562 -23.462 1.00 33.72 113 GLN A O 1
ATOM 888 N N . LEU A 1 114 ? -2.562 23.137 -21.900 1.00 32.47 114 LEU A N 1
ATOM 889 C CA . LEU A 1 114 ? -3.700 23.273 -22.799 1.00 32.47 114 LEU A CA 1
ATOM 890 C C . LEU A 1 114 ? -3.496 24.541 -23.637 1.00 32.47 114 LEU A C 1
ATOM 892 O O . LEU A 1 114 ? -3.851 25.638 -23.212 1.00 32.47 114 LEU A O 1
ATOM 896 N N . THR A 1 115 ? -2.939 24.411 -24.840 1.00 37.06 115 THR A N 1
ATOM 897 C CA . THR A 1 115 ? -3.067 25.460 -25.853 1.00 37.06 115 THR A CA 1
ATOM 898 C C . THR A 1 115 ? -4.465 25.358 -26.450 1.00 37.06 115 THR A C 1
ATOM 900 O O . THR A 1 115 ? -4.721 24.678 -27.441 1.00 37.06 115 THR A O 1
ATOM 903 N N . GLY A 1 116 ? -5.418 26.018 -25.791 1.00 30.02 116 GLY A N 1
ATOM 904 C CA . GLY A 1 116 ? -6.728 26.260 -26.373 1.00 30.02 116 GLY A CA 1
ATOM 905 C C . GLY A 1 116 ? -6.563 27.058 -27.663 1.00 30.02 116 GLY A C 1
ATOM 906 O O . GLY A 1 116 ? -6.160 28.218 -27.630 1.00 30.02 116 GLY A O 1
ATOM 907 N N . ARG A 1 117 ? -6.889 26.454 -28.807 1.00 32.28 117 ARG A N 1
ATOM 908 C CA . ARG A 1 117 ? -7.327 27.224 -29.970 1.00 32.28 117 ARG A CA 1
ATOM 909 C C . ARG A 1 117 ? -8.808 27.513 -29.775 1.00 32.28 117 ARG A C 1
ATOM 911 O O . ARG A 1 117 ? -9.645 26.652 -30.022 1.00 32.28 117 ARG A O 1
ATOM 918 N N . SER A 1 118 ? -9.118 28.719 -29.307 1.00 36.84 118 SER A N 1
ATOM 919 C CA . SER A 1 118 ? -10.391 29.341 -29.647 1.00 36.84 118 SER A CA 1
ATOM 920 C C . SER A 1 118 ? -10.298 29.814 -31.097 1.00 36.84 118 SER A C 1
ATOM 922 O O . SER A 1 118 ? -9.341 30.474 -31.499 1.00 36.84 118 SER A O 1
ATOM 924 N N . GLY A 1 119 ? -11.272 29.417 -31.898 1.00 32.62 119 GLY A N 1
ATOM 925 C CA . GLY A 1 119 ? -11.387 29.811 -33.291 1.00 32.62 119 GLY A CA 1
ATOM 926 C C . GLY A 1 119 ? -12.609 29.137 -33.879 1.00 32.62 119 GLY A C 1
ATOM 927 O O . GLY A 1 119 ? -12.573 27.934 -34.122 1.00 32.62 119 GLY A O 1
ATOM 928 N N . LEU A 1 120 ? -13.679 29.927 -33.979 1.00 35.88 120 LEU A N 1
ATOM 929 C CA . LEU A 1 120 ? -14.876 29.670 -34.779 1.00 35.88 120 LEU A CA 1
ATOM 930 C C . LEU A 1 120 ? -14.516 29.303 -36.224 1.00 35.88 120 LEU A C 1
ATOM 932 O O . LEU A 1 120 ? -13.497 29.840 -36.720 1.00 35.88 120 LEU A O 1
#

Radius of gyration: 18.7 Å; chains: 1; bounding box: 39×46×61 Å

Secondary structure (DSSP, 8-state):
---EEEEEE-SS-EEEEEEEEEGGGTEEEEEEEETTS-EEEEEEEEEETTEEEEEEEEE-TTS-EEEEEEEEEE--TTS--EEEE-SS---HHHHHHHHGGGT-S----S----------

pLDDT: mean 77.32, std 20.01, range [30.02, 97.06]